Protein AF-A0AAE9J5F5-F1 (afdb_monomer_lite)

Radius of gyration: 22.89 Å; chains: 1; bounding box: 34×62×77 Å

Organism: Caenorhabditis briggsae (NCBI:txid6238)

Secondary structure (DSSP, 8-state):
----------------------HHHHHHHHHHHHHHHHHTSGGGG-GGGHHHHHHHHHHHHHHHHHHHS---HHHHHHHHHHHHHHHHHHHHHIIIIIT---HHHHHHHH-----GGG-------SSS-TTGGGSS--

Sequence (138 aa):
MSEIDLSKTSESSTENPKSKFNPACEDIEGKLRCLETLLEHPEAARPELAIPIRHLDLFLRACLHFYTIPKSEKIKERIELIKKACQFLEDVLIRVIVGGEQLGKAIKRIGPWSDPKFSFKVDCECNGFPSCCYIKNL

Structure (mmCIF, N/CA/C/O backbone):
data_AF-A0AAE9J5F5-F1
#
_entry.id   AF-A0AAE9J5F5-F1
#
loop_
_atom_site.group_PDB
_atom_site.id
_atom_site.type_symbol
_atom_site.label_atom_id
_atom_site.label_alt_id
_atom_site.label_comp_id
_atom_site.label_asym_id
_atom_site.label_entity_id
_atom_site.label_seq_id
_atom_site.pdbx_PDB_ins_code
_atom_site.Cartn_x
_atom_site.Cartn_y
_atom_site.Cartn_z
_atom_site.occupancy
_atom_site.B_iso_or_equiv
_atom_site.auth_seq_id
_atom_site.auth_comp_id
_atom_site.auth_asym_id
_atom_site.auth_atom_id
_atom_site.pdbx_PDB_model_num
ATOM 1 N N . MET A 1 1 ? 13.858 -42.853 -62.575 1.00 44.25 1 MET A N 1
ATOM 2 C CA . MET A 1 1 ? 13.985 -43.450 -61.230 1.00 44.25 1 MET A CA 1
ATOM 3 C C . MET A 1 1 ? 15.157 -42.791 -60.534 1.00 44.25 1 MET A C 1
ATOM 5 O O . MET A 1 1 ? 16.294 -43.056 -60.896 1.00 44.25 1 MET A O 1
ATOM 9 N N . SER A 1 2 ? 14.849 -41.891 -59.607 1.00 43.22 2 SER A N 1
ATOM 10 C CA . SER A 1 2 ? 15.754 -41.373 -58.579 1.00 43.22 2 SER A CA 1
ATOM 11 C C . SER A 1 2 ? 14.858 -40.731 -57.521 1.00 43.22 2 SER A C 1
ATOM 13 O O . SER A 1 2 ? 14.355 -39.624 -57.712 1.00 43.22 2 SER A O 1
ATOM 15 N N . GLU A 1 3 ? 14.569 -41.499 -56.477 1.00 45.75 3 GLU A N 1
ATOM 16 C CA . GLU A 1 3 ? 13.926 -41.042 -55.249 1.00 45.75 3 GLU A CA 1
ATOM 17 C C . GLU A 1 3 ? 14.959 -40.278 -54.422 1.00 45.75 3 GLU A C 1
ATOM 19 O O . GLU A 1 3 ? 16.054 -40.800 -54.224 1.00 45.75 3 GLU A O 1
ATOM 24 N N . ILE A 1 4 ? 14.613 -39.089 -53.919 1.00 52.22 4 ILE A N 1
ATOM 25 C CA . ILE A 1 4 ? 15.164 -38.583 -52.657 1.00 52.22 4 ILE A CA 1
ATOM 26 C C . ILE A 1 4 ? 14.035 -37.893 -51.884 1.00 52.22 4 ILE A C 1
ATOM 28 O O . ILE A 1 4 ? 13.513 -36.851 -52.276 1.00 52.22 4 ILE A O 1
ATOM 32 N N . ASP A 1 5 ? 13.691 -38.573 -50.799 1.00 45.72 5 ASP A N 1
ATOM 33 C CA . ASP A 1 5 ? 12.946 -38.207 -49.600 1.00 45.72 5 ASP A CA 1
ATOM 34 C C . ASP A 1 5 ? 12.896 -36.705 -49.259 1.00 45.72 5 ASP A C 1
ATOM 36 O O . ASP A 1 5 ? 13.919 -36.061 -49.017 1.00 45.72 5 ASP A O 1
ATOM 40 N N . LEU A 1 6 ? 11.678 -36.165 -49.146 1.00 45.19 6 LEU A N 1
ATOM 41 C CA . LEU A 1 6 ? 11.409 -34.831 -48.601 1.00 45.19 6 LEU A CA 1
ATOM 42 C C . LEU A 1 6 ? 10.864 -34.930 -47.165 1.00 45.19 6 LEU A C 1
ATOM 44 O O . LEU A 1 6 ? 9.911 -34.256 -46.787 1.00 45.19 6 LEU A O 1
ATOM 48 N N . SER A 1 7 ? 11.477 -35.780 -46.345 1.00 52.53 7 SER A N 1
ATOM 49 C CA . SER A 1 7 ? 11.287 -35.810 -44.896 1.00 52.53 7 SER A CA 1
ATOM 50 C C . SER A 1 7 ? 12.203 -34.777 -44.226 1.00 52.53 7 SER A C 1
ATOM 52 O O . SER A 1 7 ? 13.263 -35.079 -43.688 1.00 52.53 7 SER A O 1
ATOM 54 N N . LYS A 1 8 ? 11.780 -33.509 -44.249 1.00 44.22 8 LYS A N 1
ATOM 55 C CA . LYS A 1 8 ? 12.246 -32.484 -43.299 1.00 44.22 8 LYS A CA 1
ATOM 56 C C . LYS A 1 8 ? 11.059 -31.679 -42.795 1.00 44.22 8 LYS A C 1
ATOM 58 O O . LYS A 1 8 ? 10.902 -30.499 -43.095 1.00 44.22 8 LYS A O 1
ATOM 63 N N . THR A 1 9 ? 10.235 -32.334 -41.985 1.00 40.56 9 THR A N 1
ATOM 64 C CA . THR A 1 9 ? 9.457 -31.641 -40.962 1.00 40.56 9 THR A CA 1
ATOM 65 C C . THR A 1 9 ? 10.479 -31.083 -39.981 1.00 40.56 9 THR A C 1
ATOM 67 O O . THR A 1 9 ? 10.974 -31.797 -39.115 1.00 40.56 9 THR A O 1
ATOM 70 N N . SER A 1 10 ? 10.893 -29.833 -40.181 1.00 44.47 10 SER A N 1
ATOM 71 C CA . SER A 1 10 ? 11.650 -29.117 -39.165 1.00 44.47 10 SER A CA 1
ATOM 72 C C . SER A 1 10 ? 10.749 -29.014 -37.943 1.00 44.47 10 SER A C 1
ATOM 74 O O . SER A 1 10 ? 9.743 -28.302 -37.966 1.00 44.47 10 SER A O 1
ATOM 76 N N . GLU A 1 11 ? 11.104 -29.768 -36.912 1.00 42.50 11 GLU A N 1
ATOM 77 C CA . GLU A 1 11 ? 10.675 -29.571 -35.540 1.00 42.50 11 GLU A CA 1
ATOM 78 C C . GLU A 1 11 ? 10.924 -28.102 -35.178 1.00 42.50 11 GLU A C 1
ATOM 80 O O . GLU A 1 11 ? 12.017 -27.707 -34.778 1.00 42.50 11 GLU A O 1
ATOM 85 N N . SER A 1 12 ? 9.909 -27.259 -35.376 1.00 40.19 12 SER A N 1
ATOM 86 C CA . SER A 1 12 ? 9.835 -25.964 -34.718 1.00 40.19 12 SER A CA 1
ATOM 87 C C . SER A 1 12 ? 9.543 -26.287 -33.268 1.00 40.19 12 SER A C 1
ATOM 89 O O . SER A 1 12 ? 8.387 -26.449 -32.876 1.00 40.19 12 SER A O 1
ATOM 91 N N . SER A 1 13 ? 10.619 -26.454 -32.507 1.00 42.59 13 SER A N 1
ATOM 92 C CA . SER A 1 13 ? 10.637 -26.476 -31.058 1.00 42.59 13 SER A CA 1
ATOM 93 C C . SER A 1 13 ? 9.634 -25.452 -30.541 1.00 42.59 13 SER A C 1
ATOM 95 O O . SER A 1 13 ? 9.814 -24.240 -30.647 1.00 42.59 13 SER A O 1
ATOM 97 N N . THR A 1 14 ? 8.535 -25.963 -29.995 1.00 40.81 14 THR A N 1
ATOM 98 C CA . THR A 1 14 ? 7.662 -25.232 -29.092 1.00 40.81 14 THR A CA 1
ATOM 99 C C . THR A 1 14 ? 8.494 -24.890 -27.862 1.00 40.81 14 THR A C 1
ATOM 101 O O . THR A 1 14 ? 8.480 -25.613 -26.863 1.00 40.81 14 THR A O 1
ATOM 104 N N . GLU A 1 15 ? 9.270 -23.810 -27.942 1.00 41.25 15 GLU A N 1
ATOM 105 C CA . GLU A 1 15 ? 9.778 -23.122 -26.767 1.00 41.25 15 GLU A CA 1
ATOM 106 C C . GLU A 1 15 ? 8.563 -22.558 -26.042 1.00 41.25 15 GLU A C 1
ATOM 108 O O . GLU A 1 15 ? 8.076 -21.465 -26.314 1.00 41.25 15 GLU A O 1
ATOM 113 N N . ASN A 1 16 ? 8.033 -23.370 -25.134 1.00 41.00 16 ASN A N 1
ATOM 114 C CA . ASN A 1 16 ? 7.158 -22.920 -24.072 1.00 41.00 16 ASN A CA 1
ATOM 115 C C . ASN A 1 16 ? 7.899 -21.758 -23.387 1.00 41.00 16 ASN A C 1
ATOM 117 O O . ASN A 1 16 ? 8.960 -22.014 -22.800 1.00 41.00 16 ASN A O 1
ATOM 121 N N . PRO A 1 17 ? 7.434 -20.496 -23.476 1.00 45.59 17 PRO A N 1
ATOM 122 C CA . PRO A 1 17 ? 8.124 -19.402 -22.830 1.00 45.59 17 PRO A CA 1
ATOM 123 C C . PRO A 1 17 ? 7.878 -19.588 -21.339 1.00 45.59 17 PRO A C 1
ATOM 125 O O . PRO A 1 17 ? 6.873 -19.139 -20.793 1.00 45.59 17 PRO A O 1
ATOM 128 N N . LYS A 1 18 ? 8.785 -20.308 -20.670 1.00 49.09 18 LYS A N 1
ATOM 129 C CA . LYS A 1 18 ? 8.908 -20.271 -19.219 1.00 49.09 18 LYS A CA 1
ATOM 130 C C . LYS A 1 18 ? 9.046 -18.796 -18.882 1.00 49.09 18 LYS A C 1
ATOM 132 O O . LYS A 1 18 ? 10.095 -18.207 -19.142 1.00 49.09 18 LYS A O 1
ATOM 137 N N . SER A 1 19 ? 7.946 -18.214 -18.404 1.00 52.62 19 SER A N 1
ATOM 138 C CA . SER A 1 19 ? 7.874 -16.886 -17.813 1.00 52.62 19 SER A CA 1
ATOM 139 C C . SER A 1 19 ? 9.146 -16.699 -16.999 1.00 52.62 19 SER A C 1
ATOM 141 O O . SER A 1 19 ? 9.369 -17.408 -16.015 1.00 52.62 19 SER A O 1
ATOM 143 N N . LYS A 1 20 ? 10.063 -15.864 -17.504 1.00 60.38 20 LYS A N 1
ATOM 144 C CA . LYS A 1 20 ? 11.317 -15.591 -16.813 1.00 60.38 20 LYS A CA 1
ATOM 145 C C . LYS A 1 20 ? 10.916 -14.964 -15.491 1.00 60.38 20 LYS A C 1
ATOM 147 O O . LYS A 1 20 ? 10.384 -13.858 -15.480 1.00 60.38 20 LYS A O 1
ATOM 152 N N . PHE A 1 21 ? 11.148 -15.703 -14.414 1.00 64.38 21 PHE A N 1
ATOM 153 C CA . PHE A 1 21 ? 10.979 -15.232 -13.054 1.00 64.38 21 PHE A CA 1
ATOM 154 C C . PHE A 1 21 ? 11.576 -13.826 -12.928 1.00 64.38 21 PHE A C 1
ATOM 156 O O . PHE A 1 21 ? 12.765 -13.622 -13.187 1.00 64.38 21 PHE A O 1
ATOM 163 N N . ASN A 1 22 ? 10.727 -12.852 -12.610 1.00 76.44 22 ASN A N 1
ATOM 164 C CA . ASN A 1 22 ? 11.131 -11.478 -12.370 1.00 76.44 22 ASN A CA 1
ATOM 165 C C . ASN A 1 22 ? 10.939 -11.218 -10.871 1.00 76.44 22 ASN A C 1
ATOM 167 O O . ASN A 1 22 ? 9.797 -11.001 -10.463 1.00 76.44 22 ASN A O 1
ATOM 171 N N . PRO A 1 23 ? 12.019 -11.229 -10.065 1.00 78.06 23 PRO A N 1
ATOM 172 C CA . PRO A 1 23 ? 11.936 -11.037 -8.615 1.00 78.06 23 PRO A CA 1
ATOM 173 C C . PRO A 1 23 ? 11.147 -9.781 -8.231 1.00 78.06 23 PRO A C 1
ATOM 175 O O . PRO A 1 23 ? 10.371 -9.778 -7.286 1.00 78.06 23 PRO A O 1
ATOM 178 N N . ALA A 1 24 ? 11.264 -8.720 -9.033 1.00 78.75 24 ALA A N 1
ATOM 179 C CA . ALA A 1 24 ? 10.561 -7.475 -8.772 1.00 78.75 24 ALA A CA 1
ATOM 180 C C . ALA A 1 24 ? 9.046 -7.556 -9.036 1.00 78.75 24 ALA A C 1
ATOM 182 O O . ALA A 1 24 ? 8.301 -6.751 -8.487 1.00 78.75 24 ALA A O 1
ATOM 183 N N . CYS A 1 25 ? 8.577 -8.486 -9.876 1.00 84.31 25 CYS A N 1
ATOM 184 C CA . CYS A 1 25 ? 7.145 -8.770 -9.991 1.00 84.31 25 CYS A CA 1
ATOM 185 C C . CYS A 1 25 ? 6.649 -9.542 -8.766 1.00 84.31 25 CYS A C 1
ATOM 187 O O . CYS A 1 25 ? 5.609 -9.183 -8.222 1.00 84.31 25 CYS A O 1
ATOM 189 N N . GLU A 1 26 ? 7.408 -10.541 -8.306 1.00 88.38 26 GLU A N 1
ATOM 190 C CA . GLU A 1 26 ? 7.047 -11.337 -7.127 1.00 88.38 26 GLU A CA 1
ATOM 191 C C . GLU A 1 26 ? 6.942 -10.468 -5.864 1.00 88.38 26 GLU A C 1
ATOM 193 O O . GLU A 1 26 ? 5.981 -10.604 -5.107 1.00 88.38 26 GLU A O 1
ATOM 198 N N . ASP A 1 27 ? 7.859 -9.513 -5.681 1.00 91.00 27 ASP A N 1
ATOM 199 C CA . ASP A 1 27 ? 7.805 -8.548 -4.576 1.00 91.00 27 ASP A CA 1
ATOM 200 C C . ASP A 1 27 ? 6.491 -7.746 -4.574 1.00 91.00 27 ASP A C 1
ATOM 202 O O . ASP A 1 27 ? 5.859 -7.548 -3.533 1.00 91.00 27 ASP A O 1
ATOM 206 N N . ILE A 1 28 ? 6.052 -7.278 -5.747 1.00 92.00 28 ILE A N 1
ATOM 207 C CA . ILE A 1 28 ? 4.828 -6.475 -5.886 1.00 92.00 28 ILE A CA 1
ATOM 208 C C . ILE A 1 28 ? 3.575 -7.337 -5.704 1.00 92.00 28 ILE A C 1
ATOM 210 O O . ILE A 1 28 ? 2.623 -6.904 -5.056 1.00 92.00 28 ILE A O 1
ATOM 214 N N . GLU A 1 29 ? 3.574 -8.565 -6.219 1.00 93.19 29 GLU A N 1
ATOM 215 C CA . GLU A 1 29 ? 2.507 -9.536 -5.961 1.00 93.19 29 GLU A CA 1
ATOM 216 C C . GLU A 1 29 ? 2.414 -9.885 -4.469 1.00 93.19 29 GLU A C 1
ATOM 218 O O . GLU A 1 29 ? 1.317 -9.986 -3.923 1.00 93.19 29 GLU A O 1
ATOM 223 N N . GLY A 1 30 ? 3.555 -10.009 -3.784 1.00 95.12 30 GLY A N 1
ATOM 224 C CA . GLY A 1 30 ? 3.620 -10.158 -2.332 1.00 95.12 30 GLY A CA 1
ATOM 225 C C . GLY A 1 30 ? 2.973 -8.986 -1.602 1.00 95.12 30 GLY A C 1
ATOM 226 O O . GLY A 1 30 ? 2.152 -9.197 -0.712 1.00 95.12 30 GLY A O 1
ATOM 227 N N . LYS A 1 31 ? 3.264 -7.752 -2.025 1.00 95.06 31 LYS A N 1
ATOM 228 C CA . LYS A 1 31 ? 2.634 -6.544 -1.469 1.00 95.06 31 LYS A CA 1
ATOM 229 C C . LYS A 1 31 ? 1.123 -6.496 -1.698 1.00 95.06 31 LYS A C 1
ATOM 231 O O . LYS A 1 31 ? 0.404 -6.084 -0.793 1.00 95.06 31 LYS A O 1
ATOM 236 N N . LEU A 1 32 ? 0.630 -6.943 -2.856 1.00 95.88 32 LEU A N 1
ATOM 237 C CA . LEU A 1 32 ? -0.813 -7.049 -3.115 1.00 95.88 32 LEU A CA 1
ATOM 238 C C . LEU A 1 32 ? -1.488 -8.041 -2.161 1.00 95.88 32 LEU A C 1
ATOM 240 O O . LEU A 1 32 ? -2.508 -7.696 -1.575 1.00 95.88 32 LEU A O 1
ATOM 244 N N . ARG A 1 33 ? -0.882 -9.212 -1.920 1.00 97.38 33 ARG A N 1
ATOM 245 C CA . ARG A 1 33 ? -1.395 -10.170 -0.923 1.00 97.38 33 ARG A CA 1
ATOM 246 C C . ARG A 1 33 ? -1.404 -9.578 0.488 1.00 97.38 33 ARG A C 1
ATOM 248 O O . ARG A 1 33 ? -2.382 -9.723 1.211 1.00 97.38 33 ARG A O 1
ATOM 255 N N . CYS A 1 34 ? -0.343 -8.865 0.874 1.00 96.62 34 CYS A N 1
ATOM 256 C CA . CYS A 1 34 ? -0.308 -8.165 2.161 1.00 96.62 34 CYS A CA 1
ATOM 257 C C . CYS A 1 34 ? -1.407 -7.101 2.271 1.00 96.62 34 CYS A C 1
ATOM 259 O O . CYS A 1 34 ? -1.987 -6.940 3.343 1.00 96.62 34 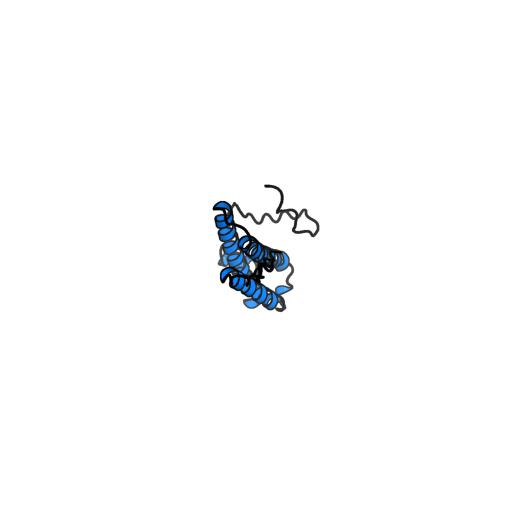CYS A O 1
ATOM 261 N N . LEU A 1 35 ? -1.704 -6.380 1.182 1.00 96.38 35 LEU A N 1
ATOM 262 C CA . LEU A 1 35 ? -2.808 -5.427 1.148 1.00 96.38 35 LEU A CA 1
ATOM 263 C C . LEU A 1 35 ? -4.148 -6.142 1.331 1.00 96.38 35 LEU A C 1
ATOM 265 O O . LEU A 1 35 ? -4.923 -5.715 2.173 1.00 96.38 35 LEU A O 1
ATOM 269 N N . GLU A 1 36 ? -4.403 -7.239 0.616 1.00 96.69 36 GLU A N 1
ATOM 270 C CA . GLU A 1 36 ? -5.622 -8.046 0.786 1.00 96.69 36 GLU A CA 1
ATOM 271 C C . GLU A 1 36 ? -5.816 -8.468 2.249 1.00 96.69 36 GLU A C 1
ATOM 273 O O . GLU A 1 36 ? -6.873 -8.209 2.819 1.00 96.69 36 GLU A O 1
ATOM 278 N N . THR A 1 37 ? -4.770 -8.988 2.901 1.00 96.69 37 THR A N 1
ATOM 279 C CA . THR A 1 37 ? -4.808 -9.317 4.337 1.00 96.69 37 THR A CA 1
ATOM 280 C C . THR A 1 37 ? -5.059 -8.089 5.217 1.00 96.69 37 THR A C 1
ATOM 282 O O . THR A 1 37 ? -5.811 -8.161 6.186 1.00 96.69 37 THR A O 1
ATOM 285 N N . LEU A 1 38 ? -4.462 -6.937 4.900 1.00 95.44 38 LEU A N 1
ATOM 286 C CA . LEU A 1 38 ? -4.692 -5.699 5.649 1.00 95.44 38 LEU A CA 1
ATOM 287 C C . LEU A 1 38 ? -6.154 -5.230 5.547 1.00 95.44 38 LEU A C 1
ATOM 289 O O . LEU A 1 38 ? -6.675 -4.654 6.501 1.00 95.44 38 LEU A O 1
ATOM 293 N N . LEU A 1 39 ? -6.819 -5.485 4.417 1.00 95.69 39 LEU A N 1
ATOM 294 C CA . LEU A 1 39 ? -8.218 -5.115 4.179 1.00 95.69 39 LEU A CA 1
ATOM 295 C C . LEU A 1 39 ? -9.230 -5.998 4.916 1.00 95.69 39 LEU A C 1
ATOM 297 O O . LEU A 1 39 ? -10.374 -5.582 5.086 1.00 95.69 39 LEU A O 1
ATOM 301 N N . GLU A 1 40 ? -8.822 -7.169 5.403 1.00 96.44 40 GLU A N 1
ATOM 302 C CA . GLU A 1 40 ? -9.642 -7.998 6.296 1.00 96.44 40 GLU A CA 1
ATOM 303 C C . GLU A 1 40 ? -9.745 -7.401 7.711 1.00 96.44 40 GLU A C 1
ATOM 305 O O . GLU A 1 40 ? -10.613 -7.784 8.499 1.00 96.44 40 GLU A O 1
ATOM 310 N N . HIS A 1 41 ? -8.878 -6.441 8.052 1.00 96.06 41 HIS A N 1
ATOM 311 C CA . HIS A 1 41 ? -8.888 -5.795 9.356 1.00 96.06 41 HIS A CA 1
ATOM 312 C C . HIS A 1 41 ? -10.106 -4.857 9.512 1.00 96.06 41 HIS A C 1
ATOM 314 O O . HIS A 1 41 ? -10.346 -4.030 8.631 1.00 96.06 41 HIS A O 1
ATOM 320 N N . PRO A 1 42 ? -10.834 -4.866 10.650 1.00 93.75 42 PRO A N 1
ATOM 321 C CA . PRO A 1 42 ? -12.030 -4.033 10.838 1.00 93.75 42 PRO A CA 1
ATOM 322 C C . PRO A 1 42 ? -11.797 -2.531 10.614 1.00 93.75 42 PRO A C 1
ATOM 324 O O . PRO A 1 42 ? -12.625 -1.846 10.016 1.00 93.75 42 PRO A O 1
ATOM 327 N N . GLU A 1 43 ? -10.637 -2.019 11.038 1.00 93.19 43 GLU A N 1
ATOM 328 C CA . GLU A 1 43 ? -10.264 -0.609 10.840 1.00 93.19 43 GLU A CA 1
ATOM 329 C C . GLU A 1 43 ? -10.078 -0.224 9.362 1.00 93.19 43 GLU A C 1
ATOM 331 O O . GLU A 1 43 ? -10.132 0.960 9.035 1.00 93.19 43 GLU A O 1
ATOM 336 N N . ALA A 1 44 ? -9.895 -1.187 8.451 1.00 93.38 44 ALA A N 1
ATOM 337 C CA . ALA A 1 44 ? -9.778 -0.911 7.020 1.00 93.38 44 ALA A CA 1
ATOM 338 C C . ALA A 1 44 ? -11.094 -0.402 6.404 1.00 93.38 44 ALA A C 1
ATOM 340 O O . ALA A 1 44 ? -11.067 0.284 5.384 1.00 93.38 44 ALA A O 1
ATOM 341 N N . ALA A 1 45 ? -12.240 -0.669 7.045 1.00 93.00 45 ALA A N 1
ATOM 342 C CA . ALA A 1 45 ? -13.559 -0.218 6.593 1.00 93.00 45 ALA A CA 1
ATOM 343 C C . ALA A 1 45 ? -13.815 1.285 6.822 1.00 93.00 45 ALA A C 1
ATOM 345 O O . ALA A 1 45 ? -14.869 1.806 6.447 1.00 93.00 45 ALA A O 1
ATOM 346 N N . ARG A 1 46 ? -12.875 2.001 7.450 1.00 88.62 46 ARG A N 1
ATOM 347 C CA . ARG A 1 46 ? -13.009 3.429 7.747 1.00 88.62 46 ARG A CA 1
ATOM 348 C C . ARG A 1 46 ? -13.103 4.260 6.460 1.00 88.62 46 ARG A C 1
ATOM 350 O O . ARG A 1 46 ? -12.207 4.164 5.616 1.00 88.62 46 ARG A O 1
ATOM 357 N N . PRO A 1 47 ? -14.132 5.116 6.298 1.00 86.75 47 PRO A N 1
ATOM 358 C CA . PRO A 1 47 ? -14.362 5.851 5.052 1.00 86.75 47 PRO A CA 1
ATOM 359 C C . PRO A 1 47 ? -13.170 6.695 4.589 1.00 86.75 47 PRO A C 1
ATOM 361 O O . PRO A 1 47 ? -12.889 6.772 3.393 1.00 86.75 47 PRO A O 1
ATOM 364 N N . GLU A 1 48 ? -12.430 7.299 5.520 1.00 85.56 48 GLU A N 1
ATOM 365 C CA . GLU A 1 48 ? -11.259 8.122 5.210 1.00 85.56 48 GLU A CA 1
ATOM 366 C C . GLU A 1 48 ? -10.095 7.336 4.579 1.00 85.56 48 GLU A C 1
ATOM 368 O O . GLU A 1 48 ? -9.205 7.938 3.976 1.00 85.56 48 GLU A O 1
ATOM 373 N N . LEU A 1 49 ? -10.102 6.002 4.677 1.00 88.19 49 LEU A N 1
ATOM 374 C CA . LEU A 1 49 ? -9.070 5.128 4.115 1.00 88.19 49 LEU A CA 1
ATOM 375 C C . LEU A 1 49 ? -9.370 4.676 2.687 1.00 88.19 49 LEU A C 1
ATOM 377 O O . LEU A 1 49 ? -8.456 4.221 1.998 1.00 88.19 49 LEU A O 1
ATOM 381 N N . ALA A 1 50 ? -10.599 4.866 2.197 1.00 88.25 50 ALA A N 1
ATOM 382 C CA . ALA A 1 50 ? -11.007 4.406 0.871 1.00 88.25 50 ALA A CA 1
ATOM 383 C C . ALA A 1 50 ? -10.115 4.963 -0.254 1.00 88.25 50 ALA A C 1
ATOM 385 O O . ALA A 1 50 ? -9.762 4.250 -1.194 1.00 88.25 50 ALA A O 1
ATOM 386 N N . ILE A 1 51 ? -9.724 6.240 -0.162 1.00 86.31 51 ILE A N 1
ATOM 387 C CA . ILE A 1 51 ? -8.847 6.876 -1.155 1.00 86.31 51 ILE A CA 1
ATOM 388 C C . ILE A 1 51 ? -7.399 6.357 -1.039 1.00 86.31 51 ILE A C 1
ATOM 390 O O . ILE A 1 51 ? -6.877 5.897 -2.057 1.00 86.31 51 ILE A O 1
ATOM 394 N N . PRO A 1 52 ? -6.740 6.387 0.140 1.00 88.31 52 PRO A N 1
ATOM 395 C CA . PRO A 1 52 ? -5.408 5.805 0.320 1.00 88.31 52 PRO A CA 1
ATOM 396 C C . PRO A 1 52 ? -5.290 4.339 -0.124 1.00 88.31 52 PRO A C 1
ATOM 398 O O . PRO A 1 52 ? -4.358 4.007 -0.852 1.00 88.31 52 PRO A O 1
ATOM 401 N N . ILE A 1 53 ? -6.253 3.489 0.250 1.00 93.19 53 ILE A N 1
ATOM 402 C CA . ILE A 1 53 ? -6.291 2.065 -0.123 1.00 93.19 53 ILE A CA 1
ATOM 403 C C . ILE A 1 53 ? -6.359 1.910 -1.642 1.00 93.19 53 ILE A C 1
ATOM 405 O O . ILE A 1 53 ? -5.537 1.212 -2.234 1.00 93.19 53 ILE A O 1
ATOM 409 N N . ARG A 1 54 ? -7.307 2.601 -2.289 1.00 91.12 54 ARG A N 1
ATOM 410 C CA . ARG A 1 54 ? -7.479 2.529 -3.746 1.00 91.12 54 ARG A CA 1
ATOM 411 C C . ARG A 1 54 ? -6.225 2.985 -4.487 1.00 91.12 54 ARG A C 1
ATOM 413 O O . ARG A 1 54 ? -5.877 2.408 -5.511 1.00 91.12 54 ARG A O 1
ATOM 420 N N . HIS A 1 55 ? -5.558 4.028 -3.997 1.00 89.31 55 HIS A N 1
ATOM 421 C CA . HIS A 1 55 ? -4.321 4.499 -4.610 1.00 89.31 55 HIS A CA 1
ATOM 422 C C . HIS A 1 55 ? -3.175 3.500 -4.445 1.00 89.31 55 HIS A C 1
ATOM 424 O O . HIS A 1 55 ? -2.440 3.292 -5.406 1.00 89.31 55 HIS A O 1
ATOM 430 N N . LEU A 1 56 ? -3.050 2.841 -3.289 1.00 93.81 56 LEU A N 1
ATOM 431 C CA . LEU A 1 56 ? -2.023 1.819 -3.101 1.00 93.81 56 LEU A CA 1
ATOM 432 C C . LEU A 1 56 ? -2.242 0.623 -4.040 1.00 93.81 56 LEU A C 1
ATOM 434 O O . LEU A 1 56 ? -1.307 0.239 -4.740 1.00 93.81 56 LEU A O 1
ATOM 438 N N . ASP A 1 57 ? -3.467 0.091 -4.122 1.00 94.62 57 ASP A N 1
ATOM 439 C CA . ASP A 1 57 ? -3.802 -0.998 -5.058 1.00 94.62 57 ASP A CA 1
ATOM 440 C C . ASP A 1 57 ? -3.484 -0.603 -6.510 1.00 94.62 57 ASP A C 1
ATOM 442 O O . ASP A 1 57 ? -2.781 -1.326 -7.223 1.00 94.62 57 ASP A O 1
ATOM 446 N N . LEU A 1 58 ? -3.908 0.596 -6.928 1.00 91.69 58 LEU A N 1
ATOM 447 C CA . LEU A 1 58 ? -3.649 1.106 -8.273 1.00 91.69 58 LEU A CA 1
ATOM 448 C C . LEU A 1 58 ? -2.148 1.208 -8.578 1.00 91.69 58 LEU A C 1
ATOM 450 O O . LEU A 1 58 ? -1.713 0.822 -9.663 1.00 91.69 58 LEU A O 1
ATOM 454 N N . PHE A 1 59 ? -1.347 1.721 -7.645 1.00 90.19 59 PHE A N 1
ATOM 455 C CA . PHE A 1 59 ? 0.092 1.895 -7.840 1.00 90.19 59 PHE A CA 1
ATOM 456 C C . PHE A 1 59 ? 0.849 0.569 -7.855 1.00 90.19 59 PHE A C 1
ATOM 458 O O . PHE A 1 59 ? 1.732 0.391 -8.695 1.00 90.19 59 PHE A O 1
ATOM 465 N N . LEU A 1 60 ? 0.471 -0.388 -7.007 1.00 92.00 60 LEU A N 1
ATOM 466 C CA . LEU A 1 60 ? 1.030 -1.739 -7.043 1.00 92.00 60 LEU A CA 1
ATOM 467 C C . LEU A 1 60 ? 0.723 -2.428 -8.382 1.00 92.00 60 LEU A C 1
ATOM 469 O O . LEU A 1 60 ? 1.628 -2.951 -9.032 1.00 92.00 60 LEU A O 1
ATOM 473 N N . ARG A 1 61 ? -0.518 -2.343 -8.875 1.00 89.88 61 ARG A N 1
ATOM 474 C CA . ARG A 1 61 ? -0.881 -2.884 -10.199 1.00 89.88 61 ARG A CA 1
ATOM 475 C C . ARG A 1 61 ? -0.164 -2.169 -11.344 1.00 89.88 61 ARG A C 1
ATOM 477 O O . ARG A 1 61 ? 0.269 -2.817 -12.298 1.00 89.88 61 ARG A O 1
ATOM 484 N N . ALA A 1 62 ? 0.008 -0.851 -11.251 1.00 86.69 62 ALA A N 1
ATOM 485 C CA . ALA A 1 62 ? 0.773 -0.087 -12.232 1.00 86.69 62 ALA A CA 1
ATOM 486 C C . ALA A 1 62 ? 2.241 -0.537 -12.270 1.00 86.69 62 ALA A C 1
ATOM 488 O O . ALA A 1 62 ? 2.792 -0.713 -13.356 1.00 86.69 62 ALA A O 1
ATOM 489 N N . CYS A 1 63 ? 2.859 -0.795 -11.110 1.00 86.06 63 CYS A N 1
ATOM 490 C CA . CYS A 1 63 ? 4.202 -1.370 -11.034 1.00 86.06 63 CYS A CA 1
ATOM 491 C C . CYS A 1 63 ? 4.295 -2.679 -11.826 1.00 86.06 63 CYS A C 1
ATOM 493 O O . CYS A 1 63 ? 5.186 -2.784 -12.668 1.00 86.06 63 CYS A O 1
ATOM 495 N N . LEU A 1 64 ? 3.360 -3.622 -11.645 1.00 85.56 64 LEU A N 1
ATOM 496 C CA . LEU A 1 64 ? 3.333 -4.878 -12.414 1.00 85.56 64 LEU A CA 1
ATOM 497 C C . LEU A 1 64 ? 3.297 -4.632 -13.925 1.00 85.56 64 LEU A C 1
ATOM 499 O O . LEU A 1 64 ? 4.079 -5.227 -14.665 1.00 85.56 64 LEU A O 1
ATOM 503 N N . HIS A 1 65 ? 2.452 -3.706 -14.383 1.00 82.44 65 HIS A N 1
ATOM 504 C CA . HIS A 1 65 ? 2.379 -3.351 -15.800 1.00 82.44 65 HIS A CA 1
ATOM 505 C C . HIS A 1 65 ? 3.704 -2.774 -16.328 1.00 82.44 65 HIS A C 1
ATOM 507 O O . HIS A 1 65 ? 4.154 -3.120 -17.417 1.00 82.44 65 HIS A O 1
ATOM 513 N N . PHE A 1 66 ? 4.395 -1.940 -15.550 1.00 78.19 66 PHE A N 1
ATOM 514 C CA . PHE A 1 66 ? 5.679 -1.381 -15.977 1.00 78.19 66 PHE A CA 1
ATOM 515 C C . PHE A 1 66 ? 6.817 -2.409 -16.054 1.00 78.19 66 PHE A C 1
ATOM 517 O O . PHE A 1 66 ? 7.835 -2.147 -16.700 1.00 78.19 66 PHE A O 1
ATOM 524 N N . TYR A 1 67 ? 6.676 -3.571 -15.414 1.00 74.81 67 TYR A N 1
ATOM 525 C CA . TYR A 1 67 ? 7.639 -4.666 -15.538 1.00 74.81 67 TYR A CA 1
ATOM 526 C C . TYR A 1 67 ? 7.443 -5.517 -16.796 1.00 74.81 67 TYR A C 1
ATOM 528 O O . TYR A 1 67 ? 8.363 -6.254 -17.148 1.00 74.81 67 TYR A O 1
ATOM 536 N N . THR A 1 68 ? 6.311 -5.394 -17.496 1.00 72.94 68 THR A N 1
ATOM 537 C CA . THR A 1 68 ? 6.045 -6.138 -18.738 1.00 72.94 68 THR A CA 1
ATOM 538 C C . THR A 1 68 ? 6.410 -5.363 -20.006 1.00 72.94 68 THR A C 1
ATOM 540 O O . THR A 1 68 ? 6.405 -5.943 -21.091 1.00 72.94 68 THR A O 1
ATOM 543 N N . ILE A 1 69 ? 6.781 -4.081 -19.891 1.00 75.62 69 ILE A N 1
ATOM 544 C CA . ILE A 1 69 ? 7.138 -3.222 -21.030 1.00 75.62 69 ILE A CA 1
ATOM 545 C C . ILE A 1 69 ? 8.634 -2.846 -21.056 1.00 75.62 69 ILE A C 1
ATOM 547 O O . ILE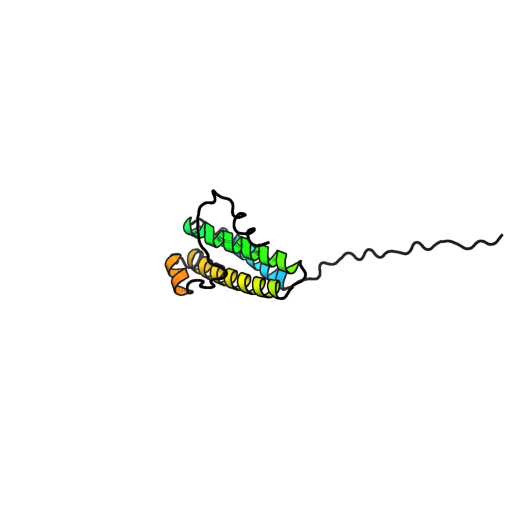 A 1 69 ? 9.267 -2.729 -20.001 1.00 75.62 69 ILE A O 1
ATOM 551 N N . PRO A 1 70 ? 9.223 -2.594 -22.244 1.00 73.00 70 PRO A N 1
ATOM 552 C CA . PRO A 1 70 ? 10.577 -2.055 -22.358 1.00 73.00 70 PRO A CA 1
ATOM 553 C C . PRO A 1 70 ? 10.717 -0.709 -21.631 1.00 73.00 70 PRO A C 1
ATOM 555 O O . PRO A 1 70 ? 9.952 0.230 -21.856 1.00 73.00 70 PRO A O 1
ATOM 558 N N . LYS A 1 71 ? 11.717 -0.600 -20.751 1.00 76.00 71 LYS A N 1
ATOM 559 C CA . LYS A 1 71 ? 11.875 0.557 -19.859 1.00 76.00 71 LYS A CA 1
ATOM 560 C C . LYS A 1 71 ? 12.723 1.652 -20.504 1.00 76.00 71 LYS A C 1
ATOM 562 O O . LYS A 1 71 ? 13.950 1.571 -20.488 1.00 76.00 71 LYS A O 1
ATOM 567 N N . SER A 1 72 ? 12.078 2.704 -21.007 1.00 80.50 72 SER A N 1
ATOM 568 C CA . SER A 1 72 ? 12.759 3.979 -21.275 1.00 80.50 72 SER A CA 1
ATOM 569 C C . SER A 1 72 ? 13.182 4.656 -19.962 1.00 80.50 72 SER A C 1
ATOM 571 O O . SER A 1 72 ? 12.611 4.369 -18.909 1.00 80.50 72 SER A O 1
ATOM 573 N N . GLU A 1 73 ? 14.143 5.585 -20.001 1.00 80.75 73 GLU A N 1
ATOM 574 C CA . GLU A 1 73 ? 14.564 6.335 -18.800 1.00 80.75 73 GLU A CA 1
ATOM 575 C C . GLU A 1 73 ? 13.388 7.054 -18.118 1.00 80.75 73 GLU A C 1
ATOM 577 O O . GLU A 1 73 ? 13.216 6.959 -16.906 1.00 80.75 73 GLU A O 1
ATOM 582 N N . LYS A 1 74 ? 12.472 7.639 -18.903 1.00 76.94 74 LYS A N 1
ATOM 583 C CA . LYS A 1 74 ? 11.235 8.247 -18.378 1.00 76.94 74 LYS A CA 1
ATOM 584 C C . LYS A 1 74 ? 10.345 7.242 -17.637 1.00 76.94 74 LYS A C 1
ATOM 586 O O . LYS A 1 74 ? 9.690 7.602 -16.662 1.00 76.94 74 LYS A O 1
ATOM 591 N N . ILE A 1 75 ? 10.285 5.990 -18.099 1.00 78.38 75 ILE A N 1
ATOM 592 C CA . ILE A 1 75 ? 9.520 4.927 -17.430 1.00 78.38 75 ILE A CA 1
ATOM 593 C C . ILE A 1 75 ? 10.217 4.514 -16.132 1.00 78.38 75 ILE A C 1
ATOM 595 O O . ILE A 1 75 ? 9.541 4.341 -15.123 1.00 78.38 75 ILE A O 1
ATOM 599 N N . LYS A 1 76 ? 11.552 4.410 -16.119 1.00 81.19 76 LYS A N 1
ATOM 600 C CA . LYS A 1 76 ? 12.314 4.101 -14.897 1.00 81.19 76 LYS A CA 1
ATOM 601 C C . LYS A 1 76 ? 12.082 5.151 -13.812 1.00 81.19 76 LYS A C 1
ATOM 603 O O . LYS A 1 76 ? 11.753 4.787 -12.688 1.00 81.19 76 LYS A O 1
ATOM 608 N N . GLU A 1 77 ? 12.154 6.435 -14.160 1.00 82.88 77 GLU A N 1
ATOM 609 C CA . GLU A 1 77 ? 11.852 7.529 -13.229 1.00 82.88 77 GLU A CA 1
ATOM 610 C C . GLU A 1 77 ? 10.426 7.431 -12.671 1.00 82.88 77 GLU A C 1
ATOM 612 O O . GLU A 1 77 ? 10.218 7.568 -11.466 1.00 82.88 77 GLU A O 1
ATOM 617 N N . ARG A 1 78 ? 9.435 7.141 -13.527 1.00 80.31 78 ARG A N 1
ATOM 618 C CA . ARG A 1 78 ? 8.041 6.956 -13.094 1.00 80.31 78 ARG A CA 1
ATOM 619 C C . ARG A 1 78 ? 7.879 5.775 -12.139 1.00 80.31 78 ARG A C 1
ATOM 621 O O . ARG A 1 78 ? 7.178 5.918 -11.145 1.00 80.31 78 ARG A O 1
ATOM 628 N N . ILE A 1 79 ? 8.532 4.643 -12.405 1.00 81.69 79 ILE A N 1
ATOM 629 C CA . ILE A 1 79 ? 8.504 3.478 -11.507 1.00 81.69 79 ILE A CA 1
ATOM 630 C C . ILE A 1 79 ? 9.048 3.859 -10.128 1.00 81.69 79 ILE A C 1
ATOM 632 O O . ILE A 1 79 ? 8.428 3.532 -9.122 1.00 81.69 79 ILE A O 1
ATOM 636 N N . GLU A 1 80 ? 10.175 4.569 -10.065 1.00 84.81 80 GLU A N 1
ATOM 637 C CA . GLU A 1 80 ? 10.767 4.964 -8.782 1.00 84.81 80 GLU A CA 1
ATOM 638 C C . GLU A 1 80 ? 9.885 5.946 -8.002 1.00 84.81 80 GLU A C 1
ATOM 640 O O . GLU A 1 80 ? 9.773 5.842 -6.780 1.00 84.81 80 GLU A O 1
ATOM 645 N N . LEU A 1 81 ? 9.192 6.857 -8.691 1.00 83.88 81 LEU A N 1
ATOM 646 C CA . LEU A 1 81 ? 8.192 7.721 -8.058 1.00 83.88 81 LEU A CA 1
ATOM 647 C C . LEU A 1 81 ? 7.013 6.917 -7.497 1.00 83.88 81 LEU A C 1
ATOM 649 O O . LEU A 1 81 ? 6.618 7.127 -6.352 1.00 83.88 81 LEU A O 1
ATOM 653 N N . ILE A 1 82 ? 6.486 5.968 -8.273 1.00 85.56 82 ILE A N 1
ATOM 654 C CA . ILE A 1 82 ? 5.362 5.119 -7.860 1.00 85.56 82 ILE A CA 1
ATOM 655 C C . ILE A 1 82 ? 5.751 4.243 -6.669 1.00 85.56 82 ILE A C 1
ATOM 657 O O . ILE A 1 82 ? 4.996 4.168 -5.708 1.00 85.56 82 ILE A O 1
ATOM 661 N N . LYS A 1 83 ? 6.948 3.645 -6.667 1.00 87.38 83 LYS A N 1
ATOM 662 C CA . LYS A 1 83 ? 7.444 2.853 -5.530 1.00 87.38 83 LYS A CA 1
ATOM 663 C C . LYS A 1 83 ? 7.494 3.658 -4.238 1.00 87.38 83 LYS A C 1
ATOM 665 O O . LYS A 1 83 ? 7.076 3.168 -3.193 1.00 87.38 83 LYS A O 1
ATOM 670 N N . LYS A 1 84 ? 7.989 4.894 -4.303 1.00 88.19 84 LYS A N 1
ATOM 671 C CA . LYS A 1 84 ? 8.022 5.794 -3.146 1.00 88.19 84 LYS A CA 1
ATOM 672 C C . LYS A 1 84 ? 6.608 6.163 -2.678 1.00 88.19 84 LYS A C 1
ATOM 674 O O . LYS A 1 84 ? 6.369 6.202 -1.475 1.00 88.19 84 LYS A O 1
ATOM 679 N N . ALA A 1 85 ? 5.671 6.377 -3.605 1.00 87.12 85 ALA A N 1
ATOM 680 C CA . ALA A 1 85 ? 4.267 6.613 -3.270 1.00 87.12 85 ALA A CA 1
ATOM 681 C C . ALA A 1 85 ? 3.616 5.379 -2.617 1.00 87.12 85 ALA A C 1
ATOM 683 O O . ALA A 1 85 ? 2.900 5.531 -1.628 1.00 87.12 85 ALA A O 1
ATOM 684 N N . CYS A 1 86 ? 3.906 4.166 -3.108 1.00 91.56 86 CYS A N 1
ATOM 685 C CA . CYS A 1 86 ? 3.490 2.921 -2.460 1.00 91.56 86 CYS A CA 1
ATOM 686 C C . CYS A 1 86 ? 4.028 2.846 -1.034 1.00 91.56 86 CYS A C 1
ATOM 688 O O . CYS A 1 86 ? 3.242 2.644 -0.120 1.00 91.56 86 CYS A O 1
ATOM 690 N N . GLN A 1 87 ? 5.329 3.081 -0.829 1.00 92.44 87 GLN A N 1
ATOM 691 C CA 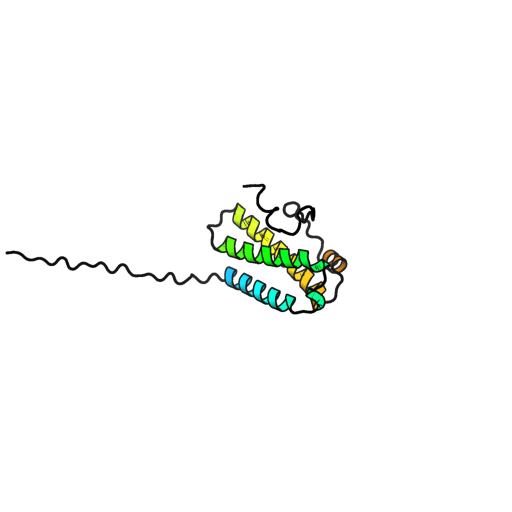. GLN A 1 87 ? 5.934 3.032 0.505 1.00 92.44 87 GLN A CA 1
ATOM 692 C C . GLN A 1 87 ? 5.259 4.008 1.476 1.00 92.44 87 GLN A C 1
ATOM 694 O O . GLN A 1 87 ? 4.921 3.638 2.595 1.00 92.44 87 GLN A O 1
ATOM 699 N N . PHE A 1 88 ? 5.013 5.243 1.033 1.00 92.38 88 PHE A N 1
ATOM 700 C CA . PHE A 1 88 ? 4.304 6.232 1.840 1.00 92.38 88 PHE A CA 1
ATOM 701 C C . PHE A 1 88 ? 2.898 5.752 2.232 1.00 92.38 88 PHE A C 1
ATOM 703 O O . PHE A 1 88 ? 2.513 5.846 3.397 1.00 92.38 88 PHE A O 1
ATOM 710 N N . LEU A 1 89 ? 2.125 5.233 1.272 1.00 92.94 89 LEU A N 1
ATOM 711 C CA . LEU A 1 89 ? 0.769 4.744 1.527 1.00 92.94 89 LEU A CA 1
ATOM 712 C C . LEU A 1 89 ? 0.762 3.491 2.409 1.00 92.94 89 LEU A C 1
ATOM 714 O O . LEU A 1 89 ? -0.079 3.400 3.297 1.00 92.94 89 LEU A O 1
ATOM 718 N N . GLU A 1 90 ? 1.699 2.565 2.205 1.00 95.25 90 GLU A N 1
ATOM 719 C CA . GLU A 1 90 ? 1.898 1.381 3.048 1.00 95.25 90 GLU A CA 1
ATOM 720 C C . GLU A 1 90 ? 2.133 1.798 4.505 1.00 95.25 90 GLU A C 1
ATOM 722 O O . GLU A 1 90 ? 1.401 1.364 5.394 1.00 95.25 90 GLU A O 1
ATOM 727 N N . ASP A 1 91 ? 3.073 2.715 4.749 1.00 94.81 91 ASP A N 1
ATOM 728 C CA . ASP A 1 91 ? 3.391 3.186 6.098 1.00 94.81 91 ASP A CA 1
ATOM 729 C C . ASP A 1 91 ? 2.191 3.882 6.763 1.00 94.81 91 ASP A C 1
ATOM 731 O O . ASP A 1 91 ? 1.920 3.672 7.950 1.00 94.81 91 ASP A O 1
ATOM 735 N N . VAL A 1 92 ? 1.447 4.703 6.009 1.00 92.50 92 VAL A N 1
ATOM 736 C CA . VAL A 1 92 ? 0.226 5.362 6.503 1.00 92.50 92 VAL A CA 1
ATOM 737 C C . VAL A 1 92 ? -0.829 4.320 6.870 1.00 92.50 92 VAL A C 1
ATOM 739 O O . VAL A 1 92 ? -1.379 4.372 7.971 1.00 92.50 92 VAL A O 1
ATOM 742 N N . LEU A 1 93 ? -1.117 3.382 5.967 1.00 94.94 93 LEU A N 1
ATOM 743 C CA . LEU A 1 93 ? -2.169 2.388 6.157 1.00 94.94 93 LEU A CA 1
ATOM 744 C C . LEU A 1 93 ? -1.845 1.444 7.311 1.00 94.94 93 LEU A C 1
ATOM 746 O O . LEU A 1 93 ? -2.716 1.204 8.138 1.00 94.94 93 LEU A O 1
ATOM 750 N N . ILE A 1 94 ? -0.599 0.988 7.442 1.00 96.19 94 ILE A N 1
ATOM 751 C CA . ILE A 1 94 ? -0.170 0.156 8.572 1.00 96.19 94 ILE A CA 1
ATOM 752 C C . ILE A 1 94 ? -0.352 0.914 9.892 1.00 96.19 94 ILE A C 1
ATOM 754 O O . ILE A 1 94 ? -0.939 0.385 10.836 1.00 96.19 94 ILE A O 1
ATOM 758 N N . ARG A 1 95 ? 0.084 2.179 9.975 1.00 94.62 95 ARG A N 1
ATOM 759 C CA . ARG A 1 95 ? -0.079 2.984 11.199 1.00 94.62 95 ARG A CA 1
ATOM 760 C C . ARG A 1 95 ? -1.536 3.209 11.579 1.00 94.62 95 ARG A C 1
ATOM 762 O O . ARG A 1 95 ? -1.849 3.223 12.766 1.00 94.62 95 ARG A O 1
ATOM 769 N N . VAL A 1 96 ? -2.412 3.423 10.603 1.00 94.06 96 VAL A N 1
ATOM 770 C CA . VAL A 1 96 ? -3.825 3.703 10.879 1.00 94.06 96 VAL A CA 1
ATOM 771 C C . VAL A 1 96 ? -4.599 2.423 11.172 1.00 94.06 96 VAL A C 1
ATOM 773 O O . VAL A 1 96 ? -5.277 2.355 12.191 1.00 94.06 96 VAL A O 1
ATOM 776 N N . ILE A 1 97 ? -4.480 1.412 10.310 1.00 95.25 97 ILE A N 1
ATOM 777 C CA . ILE A 1 97 ? -5.263 0.175 10.393 1.00 95.25 97 ILE A CA 1
ATOM 778 C C . ILE A 1 97 ? -4.754 -0.708 11.532 1.00 95.25 97 ILE A C 1
ATOM 780 O O . ILE A 1 97 ? -5.547 -1.147 12.355 1.00 95.25 97 ILE A O 1
ATOM 784 N N . VAL A 1 98 ? -3.439 -0.939 11.607 1.00 94.81 98 VAL A N 1
ATOM 785 C CA . VAL A 1 98 ? -2.833 -1.816 12.626 1.00 94.81 98 VAL A CA 1
ATOM 786 C C . VAL A 1 98 ? -2.479 -1.028 13.884 1.00 94.81 98 VAL A C 1
ATOM 788 O O . VAL A 1 98 ? -2.706 -1.483 15.000 1.00 94.81 98 VAL A O 1
ATOM 791 N N . GLY A 1 99 ? -1.913 0.169 13.716 1.00 93.62 99 GLY A N 1
ATOM 792 C CA . GLY A 1 99 ? -1.469 1.006 14.835 1.00 93.62 99 GLY A CA 1
ATOM 793 C C . GLY A 1 99 ? -2.571 1.835 15.502 1.00 93.62 99 GLY A C 1
ATOM 794 O O . GLY A 1 99 ? -2.300 2.486 16.511 1.00 93.62 99 GLY A O 1
ATOM 795 N N . GLY A 1 100 ? -3.788 1.858 14.947 1.00 92.94 100 GLY A N 1
ATOM 796 C CA . GLY A 1 100 ? -4.912 2.639 15.473 1.00 92.94 100 GLY A CA 1
ATOM 797 C C . GLY A 1 100 ? -4.697 4.158 15.430 1.00 92.94 100 GLY A C 1
ATOM 798 O O . GLY A 1 100 ? -5.388 4.910 16.123 1.00 92.94 100 GLY A O 1
ATOM 799 N N . GLU A 1 101 ? -3.723 4.651 14.657 1.00 93.06 101 GLU A N 1
ATOM 800 C CA . GLU A 1 101 ? -3.477 6.086 14.540 1.00 93.06 101 GLU A CA 1
ATOM 801 C C . GLU A 1 101 ? -4.622 6.791 13.783 1.00 93.06 101 GLU A C 1
ATOM 803 O O . GLU A 1 101 ? -5.319 6.225 12.944 1.00 93.06 101 GLU A O 1
ATOM 808 N N . GLN A 1 102 ? -4.811 8.089 14.031 1.00 90.50 102 GLN A N 1
ATOM 809 C CA . GLN A 1 102 ? -5.662 8.907 13.162 1.00 90.50 102 GLN A CA 1
ATOM 810 C C . GLN A 1 102 ? -4.919 9.217 11.859 1.00 90.50 102 GLN A C 1
ATOM 812 O O . GLN A 1 102 ? -3.751 9.605 11.908 1.00 90.50 102 GLN A O 1
ATOM 817 N N . LEU A 1 103 ? -5.610 9.158 10.715 1.00 87.38 103 LEU A N 1
ATOM 818 C CA . LEU A 1 103 ? -5.019 9.371 9.386 1.00 87.38 103 LEU A CA 1
ATOM 819 C C . LEU A 1 103 ? -4.172 10.650 9.300 1.00 87.38 103 LEU A C 1
ATOM 821 O O . LEU A 1 103 ? -3.009 10.613 8.904 1.00 87.38 103 LEU A O 1
ATOM 825 N N . GLY A 1 104 ? -4.712 11.783 9.756 1.00 83.44 104 GLY A N 1
ATOM 826 C CA . GLY A 1 104 ? -3.981 13.052 9.748 1.00 83.44 104 GLY A CA 1
ATOM 827 C C . GLY A 1 104 ? -2.730 13.059 10.639 1.00 83.44 104 GLY A C 1
ATOM 828 O O . GLY A 1 104 ? -1.772 13.767 10.332 1.00 83.44 104 GLY A O 1
ATOM 829 N N . LYS A 1 105 ? -2.704 12.276 11.728 1.00 84.94 105 LYS A N 1
ATOM 830 C CA . LYS A 1 105 ? -1.520 12.134 12.594 1.00 84.94 105 LYS A CA 1
ATOM 831 C C . LYS A 1 105 ? -0.467 11.239 11.944 1.00 84.94 105 LYS A C 1
ATOM 833 O O . LYS A 1 105 ? 0.700 11.626 11.931 1.00 84.94 105 LYS A O 1
ATOM 838 N N . ALA A 1 106 ? -0.887 10.123 11.347 1.00 87.69 106 ALA A N 1
ATOM 839 C CA . ALA A 1 106 ? -0.003 9.218 10.620 1.00 87.69 106 ALA A CA 1
ATOM 840 C C . ALA A 1 106 ? 0.702 9.943 9.459 1.00 87.69 106 ALA A C 1
ATOM 842 O O . ALA A 1 106 ? 1.927 9.903 9.360 1.00 87.69 106 ALA A O 1
ATOM 843 N N . ILE A 1 107 ? -0.051 10.712 8.659 1.00 86.00 107 ILE A N 1
ATOM 844 C CA . ILE A 1 107 ? 0.496 11.518 7.554 1.00 86.00 107 ILE A CA 1
ATOM 845 C C . ILE A 1 107 ? 1.503 12.555 8.063 1.00 86.00 107 ILE A C 1
ATOM 847 O O . ILE A 1 107 ? 2.600 12.670 7.522 1.00 86.00 107 ILE A O 1
ATOM 851 N N . LYS A 1 108 ? 1.167 13.308 9.120 1.00 83.00 108 LYS A N 1
ATOM 852 C CA . LYS A 1 108 ? 2.083 14.312 9.693 1.00 83.00 108 LYS A CA 1
ATOM 853 C C . LYS A 1 108 ? 3.372 13.692 10.227 1.00 83.00 108 LYS A C 1
ATOM 855 O O . LYS A 1 108 ? 4.419 14.322 10.140 1.00 83.00 108 LYS A O 1
ATOM 860 N N . ARG A 1 109 ? 3.289 12.487 10.794 1.00 85.00 109 ARG A N 1
ATOM 861 C CA . ARG A 1 109 ? 4.433 11.772 11.368 1.00 85.00 109 ARG A CA 1
ATOM 862 C C . ARG A 1 109 ? 5.378 11.234 10.300 1.00 85.00 109 ARG A C 1
ATOM 864 O O . ARG A 1 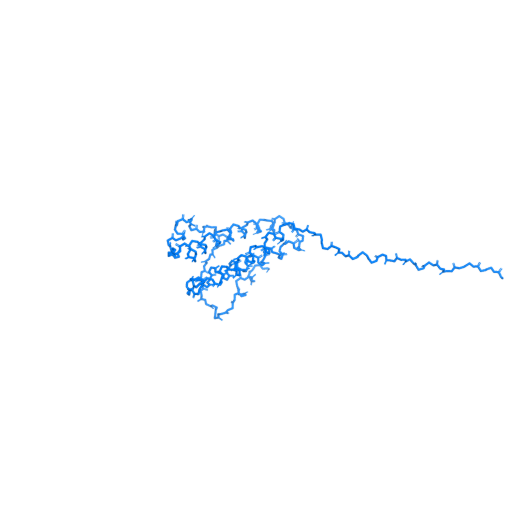109 ? 6.585 11.318 10.488 1.00 85.00 109 ARG A O 1
ATOM 871 N N . ILE A 1 110 ? 4.838 10.680 9.217 1.00 83.62 110 ILE A N 1
ATOM 872 C CA . ILE A 1 110 ? 5.642 10.202 8.081 1.00 83.62 110 ILE A CA 1
ATOM 873 C C . ILE A 1 110 ? 6.222 11.391 7.299 1.00 83.62 110 ILE A C 1
ATOM 875 O O . ILE A 1 110 ? 7.331 11.317 6.779 1.00 83.62 110 ILE A O 1
ATOM 879 N N . GLY A 1 111 ? 5.498 12.510 7.282 1.00 74.88 111 GLY A N 1
ATOM 880 C CA . GLY A 1 111 ? 5.809 13.688 6.484 1.00 74.88 111 GLY A CA 1
ATOM 881 C C . GLY A 1 111 ? 4.926 13.703 5.234 1.00 74.88 111 GLY A C 1
ATOM 882 O O . GLY A 1 111 ? 4.760 12.665 4.596 1.00 74.88 111 GLY A O 1
ATOM 883 N N . PRO A 1 112 ? 4.305 14.843 4.881 1.00 64.56 112 PRO A N 1
ATOM 884 C CA . PRO A 1 112 ? 3.410 14.900 3.735 1.00 64.56 112 PRO A CA 1
ATOM 885 C C . PRO A 1 112 ? 4.173 14.549 2.460 1.00 64.56 112 PRO A C 1
ATOM 887 O O . PRO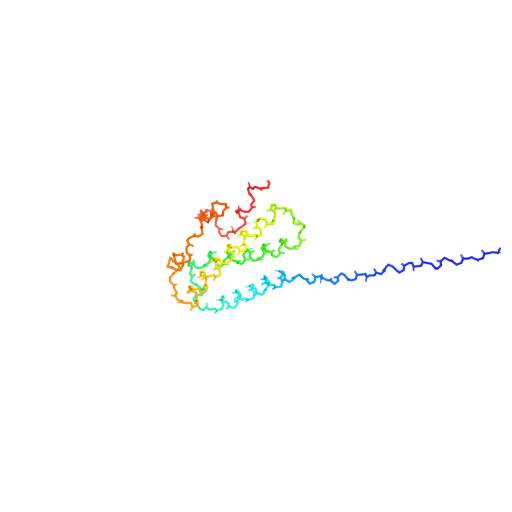 A 1 112 ? 5.261 15.075 2.215 1.00 64.56 112 PRO A O 1
ATOM 890 N N . TRP A 1 113 ? 3.573 13.698 1.630 1.00 65.69 113 TRP A N 1
ATOM 891 C CA . TRP A 1 113 ? 4.061 13.475 0.280 1.00 65.69 113 TRP A CA 1
ATOM 892 C C . TRP A 1 113 ? 4.059 14.805 -0.484 1.00 65.69 113 TRP A C 1
ATOM 894 O O . TRP A 1 113 ? 3.001 15.371 -0.760 1.00 65.69 113 TRP A O 1
ATOM 904 N N . SER A 1 114 ? 5.247 15.326 -0.779 1.00 55.25 114 SER A N 1
ATOM 905 C CA . SER A 1 114 ? 5.438 16.677 -1.310 1.00 55.25 114 SER A CA 1
ATOM 906 C C . SER A 1 114 ? 5.981 16.702 -2.734 1.00 55.25 114 SER A C 1
ATOM 908 O O . SER A 1 114 ? 6.352 17.775 -3.203 1.00 55.25 114 SER A O 1
ATOM 910 N N . ASP A 1 115 ? 6.015 15.566 -3.445 1.00 56.16 115 ASP A N 1
ATOM 911 C CA . ASP A 1 115 ? 6.457 15.574 -4.840 1.00 56.16 115 ASP A CA 1
ATOM 912 C C . ASP A 1 115 ? 5.424 16.322 -5.707 1.00 56.16 115 ASP A C 1
ATOM 914 O O . ASP A 1 115 ? 4.305 15.829 -5.899 1.00 56.16 115 ASP A O 1
ATOM 918 N N . PRO A 1 116 ? 5.768 17.504 -6.255 1.00 49.25 116 PRO A N 1
ATOM 919 C CA . PRO A 1 116 ? 4.838 18.316 -7.033 1.00 49.25 116 PRO A CA 1
ATOM 920 C C . PRO A 1 116 ? 4.416 17.638 -8.343 1.00 49.25 116 PRO A C 1
ATOM 922 O O . PRO A 1 116 ? 3.395 18.017 -8.916 1.00 49.25 116 PRO A O 1
ATOM 925 N N . LYS A 1 117 ? 5.151 16.619 -8.817 1.00 46.22 117 LYS A N 1
ATOM 926 C CA . LYS A 1 117 ? 4.768 15.812 -9.988 1.00 46.22 117 LYS A CA 1
ATOM 927 C C . LYS A 1 117 ? 3.649 14.819 -9.674 1.00 46.22 117 LYS A C 1
ATOM 929 O O . LYS A 1 117 ? 3.054 14.267 -10.595 1.00 46.22 117 LYS A O 1
ATOM 934 N N . PHE A 1 118 ? 3.364 14.600 -8.393 1.00 48.56 118 PHE A N 1
ATOM 935 C CA . PHE A 1 118 ? 2.360 13.670 -7.901 1.00 48.56 118 PHE A CA 1
ATOM 936 C C . PHE A 1 118 ? 1.512 14.364 -6.827 1.00 48.56 118 PHE A C 1
ATOM 938 O O . PHE A 1 118 ? 1.426 13.929 -5.679 1.00 48.56 118 PHE A O 1
ATOM 945 N N . SER A 1 119 ? 0.899 15.500 -7.181 1.00 41.47 119 SER A N 1
ATOM 946 C CA . SER A 1 119 ? -0.046 16.141 -6.271 1.00 41.47 119 SER A CA 1
ATOM 947 C C . SER A 1 119 ? -1.296 15.268 -6.168 1.00 41.47 119 SER A C 1
ATOM 949 O O . SER A 1 119 ? -2.026 15.122 -7.152 1.00 41.47 119 SER A O 1
ATOM 951 N N . PHE A 1 120 ? -1.578 14.739 -4.977 1.00 41.19 120 PHE A N 1
ATOM 952 C CA . PHE A 1 120 ? -2.905 14.248 -4.603 1.00 41.19 120 PHE A CA 1
ATOM 953 C C . PHE A 1 120 ? -3.852 15.452 -4.492 1.00 41.19 120 PHE A C 1
ATOM 955 O O . PHE A 1 120 ? -4.326 15.794 -3.411 1.00 41.19 120 PHE A O 1
ATOM 962 N N . LYS A 1 121 ? -4.101 16.160 -5.595 1.00 36.41 121 LYS A N 1
ATOM 963 C CA . LYS A 1 121 ? -5.251 17.050 -5.654 1.00 36.41 121 LYS A CA 1
ATOM 964 C C . LYS A 1 121 ? -6.466 16.145 -5.721 1.00 36.41 121 LYS A C 1
ATOM 966 O O . LYS A 1 121 ? -6.784 15.575 -6.762 1.00 36.41 121 LYS A O 1
ATOM 971 N N . VAL A 1 122 ? -7.078 15.939 -4.560 1.00 36.84 122 VAL A N 1
ATOM 972 C CA . VAL A 1 122 ? -8.405 15.343 -4.420 1.00 36.84 122 VAL A CA 1
ATOM 973 C C . VAL A 1 122 ? -9.410 16.388 -4.905 1.00 36.84 122 VAL A C 1
ATOM 975 O O . VAL A 1 122 ? -10.206 16.907 -4.133 1.00 36.84 122 VAL A O 1
ATOM 978 N N . ASP A 1 123 ? -9.345 16.731 -6.188 1.00 32.00 123 ASP A N 1
ATOM 979 C CA . ASP A 1 123 ? -10.403 17.486 -6.843 1.00 32.00 123 ASP A CA 1
ATOM 980 C C . ASP A 1 123 ? -11.468 16.445 -7.206 1.00 32.00 123 ASP A C 1
ATOM 982 O O . ASP A 1 123 ? -11.486 15.836 -8.277 1.00 32.00 123 ASP A O 1
ATOM 986 N N . CYS A 1 124 ? -12.283 16.125 -6.202 1.00 33.72 124 CYS A N 1
ATOM 987 C CA . CYS A 1 124 ? -13.464 15.293 -6.333 1.00 33.72 124 CYS A CA 1
ATOM 988 C C . CYS A 1 124 ? -14.507 16.041 -7.175 1.00 33.72 124 CYS A C 1
ATOM 990 O O . CYS A 1 124 ? -15.394 16.694 -6.639 1.00 33.72 124 CYS A O 1
ATOM 992 N N . GLU A 1 125 ? -14.423 15.893 -8.494 1.00 34.97 125 GLU A N 1
ATOM 993 C CA . GLU A 1 125 ? -15.533 16.157 -9.425 1.00 34.97 125 GLU A CA 1
ATOM 994 C C . GLU A 1 125 ? -15.753 14.973 -10.380 1.00 34.97 125 GLU A C 1
ATOM 996 O O . GLU A 1 125 ? -16.199 15.112 -11.516 1.00 34.97 125 GLU A O 1
ATOM 1001 N N . CYS A 1 126 ? -15.415 13.759 -9.944 1.00 31.47 126 CYS A N 1
ATOM 1002 C CA . CYS A 1 126 ? -15.663 12.547 -10.715 1.00 31.47 126 CYS A CA 1
ATOM 1003 C C . CYS A 1 126 ? -16.461 11.581 -9.848 1.00 31.47 126 CYS A C 1
ATOM 1005 O O . CYS A 1 126 ? -15.903 10.919 -8.975 1.00 31.47 126 CYS A O 1
ATOM 1007 N N . ASN A 1 127 ? -17.769 11.529 -10.100 1.00 33.53 127 ASN A N 1
ATOM 1008 C CA . ASN A 1 127 ? -18.736 10.593 -9.531 1.00 33.53 127 ASN A CA 1
ATOM 1009 C C . ASN A 1 127 ? -18.287 9.123 -9.689 1.00 33.53 127 ASN A C 1
ATOM 1011 O O . ASN A 1 127 ? -18.729 8.419 -10.591 1.00 33.53 127 ASN A O 1
ATOM 1015 N N . GLY A 1 128 ? -17.405 8.646 -8.810 1.00 33.72 128 GLY A N 1
ATOM 1016 C CA . GLY A 1 128 ? -17.173 7.220 -8.584 1.00 33.72 128 GLY A CA 1
ATOM 1017 C C . GLY A 1 128 ? -16.353 6.444 -9.624 1.00 33.72 128 GLY A C 1
ATOM 1018 O O . GLY A 1 128 ? -16.403 5.220 -9.581 1.00 33.72 128 GLY A O 1
ATOM 1019 N N . PHE A 1 129 ? -15.564 7.075 -10.506 1.00 28.23 129 PHE A N 1
ATOM 1020 C CA . PHE A 1 129 ? -14.660 6.345 -11.419 1.00 28.23 129 PHE A CA 1
ATOM 1021 C C . PHE A 1 129 ? -13.206 6.865 -11.381 1.00 28.23 129 PHE A C 1
ATOM 1023 O O . PHE A 1 129 ? -12.967 8.035 -11.684 1.00 28.23 129 PHE A O 1
ATOM 1030 N N . PRO A 1 130 ? -12.205 6.016 -11.054 1.00 39.06 130 PRO A N 1
ATOM 1031 C CA . PRO A 1 130 ? -10.801 6.421 -10.906 1.00 39.06 130 PRO A CA 1
ATOM 1032 C C . PRO A 1 130 ? -10.023 6.534 -12.232 1.00 39.06 130 PRO A C 1
ATOM 1034 O O . PRO A 1 130 ? -8.830 6.827 -12.218 1.00 39.06 130 PRO A O 1
ATOM 1037 N N . SER A 1 131 ? -10.660 6.328 -13.387 1.00 36.00 131 SER A N 1
ATOM 1038 C CA . SER A 1 131 ? -9.994 6.352 -14.699 1.00 36.00 131 SER A CA 1
ATOM 1039 C C . SER A 1 131 ? -9.732 7.758 -15.263 1.00 36.00 131 SER A C 1
ATOM 1041 O O . SER A 1 131 ? -8.993 7.889 -16.236 1.00 36.00 131 SER A O 1
ATOM 1043 N N . CYS A 1 132 ? -10.281 8.824 -14.668 1.00 34.31 132 CYS A N 1
ATOM 1044 C CA . CYS A 1 132 ? -10.254 10.165 -15.273 1.00 34.31 132 CYS A CA 1
ATOM 1045 C C . CYS A 1 132 ? -8.896 10.894 -15.154 1.00 34.31 132 CYS A C 1
ATOM 1047 O O . CYS A 1 132 ? -8.560 11.723 -15.998 1.00 34.31 132 CYS A O 1
ATOM 1049 N N . CYS A 1 133 ? -8.059 10.569 -14.162 1.00 36.53 133 CYS A N 1
ATOM 1050 C CA . CYS A 1 133 ? -6.798 11.297 -13.950 1.00 36.53 133 CYS A CA 1
ATOM 1051 C C . CYS A 1 133 ? -5.624 10.803 -14.817 1.00 36.53 133 CYS A C 1
ATOM 1053 O O . CYS A 1 133 ? -4.581 11.452 -14.849 1.00 36.53 133 CYS A O 1
ATOM 1055 N N . TYR A 1 134 ? -5.765 9.675 -15.526 1.00 41.03 134 TYR A N 1
ATOM 1056 C CA . TYR A 1 134 ? -4.641 9.024 -16.218 1.00 41.03 134 TYR A CA 1
ATOM 1057 C C . TYR A 1 134 ? -4.483 9.374 -17.705 1.00 41.03 134 TYR A C 1
ATOM 1059 O O . TYR A 1 134 ? -3.476 8.998 -18.300 1.00 41.03 134 TYR A O 1
ATOM 1067 N N . ILE A 1 135 ? -5.403 10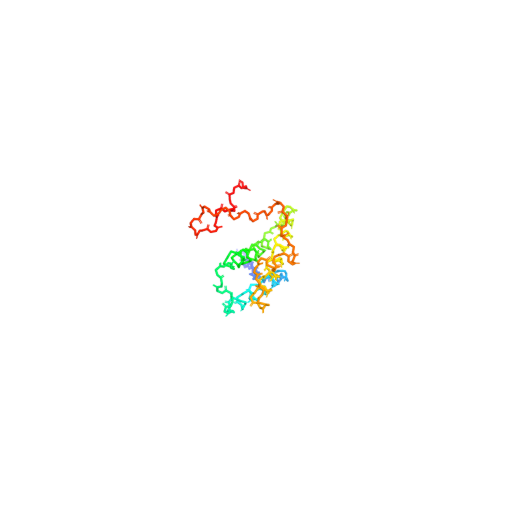.130 -18.314 1.00 33.72 135 ILE A N 1
ATOM 1068 C CA . ILE A 1 135 ? -5.349 10.442 -19.754 1.00 33.72 135 ILE A CA 1
ATOM 1069 C C . ILE A 1 135 ? -5.558 11.942 -19.987 1.00 33.72 135 ILE A C 1
ATOM 1071 O O . ILE A 1 135 ? -6.568 12.375 -20.528 1.00 33.72 135 ILE A O 1
ATOM 1075 N N . LYS A 1 136 ? -4.606 12.771 -19.554 1.00 27.86 136 LYS A N 1
ATOM 1076 C CA . LYS A 1 136 ? -4.481 14.151 -20.072 1.00 27.86 136 LYS A CA 1
ATOM 1077 C C . LYS A 1 136 ? -3.079 14.512 -20.562 1.00 27.86 136 LYS A C 1
ATOM 1079 O O . LYS A 1 136 ? -2.865 15.646 -20.957 1.00 27.86 136 LYS A O 1
ATOM 1084 N N . ASN A 1 137 ? -2.140 13.565 -20.572 1.00 31.42 137 ASN A N 1
ATOM 1085 C CA . ASN A 1 137 ? -0.791 13.773 -21.111 1.00 31.42 137 ASN A CA 1
ATOM 1086 C C . ASN A 1 137 ? -0.279 12.513 -21.836 1.00 31.42 137 ASN A C 1
ATOM 1088 O O . ASN A 1 137 ? 0.783 11.983 -21.494 1.00 31.42 137 ASN A O 1
ATOM 1092 N N . LEU A 1 138 ? -1.074 12.019 -22.789 1.00 35.38 138 LEU A N 1
ATOM 1093 C CA . LEU A 1 138 ? -0.586 11.224 -23.918 1.00 35.38 138 LEU A CA 1
ATOM 1094 C C . LEU A 1 138 ? -0.605 12.113 -25.158 1.00 35.38 138 LEU A C 1
ATOM 1096 O O . LEU A 1 138 ? -1.626 12.817 -25.325 1.00 35.38 138 LEU A O 1
#

pLDDT: mean 72.53, std 22.87, range [27.86, 97.38]

Foldseek 3Di:
DDDDDPPDPPPPPPPPPPPPDDVQLVVLVVVVVVLVVLCVFPQVPDPVCPVLSVLLNVLSVVLNVLVVDDDDPVSVVVNVVSVVSNVLSVQLSCCVRVVVDDSVVSCVVSDPPDDPVDDPPPPPPDDPDPPPPPPPPD